Protein AF-A0AAV0HLD2-F1 (afdb_monomer_lite)

InterPro domains:
  IPR000114 Large ribosomal subunit protein uL16, bacteria [PR00060] (5-34)
  IPR000114 Large ribosomal subunit protein uL16, bacteria [PR00060] (35-56)
  IPR000114 Large ribosomal subunit protein uL16, bacteria [PTHR12220] (1-56)
  IPR016180 Large ribosomal subunit protein uL16 domain [cd01433] (6-56)
  IPR020798 Large ribosomal subunit protein uL16, conserved site [PS00586] (6-17)
  IPR036920 Large ribosomal subunit protein uL16 superfamily [G3DSA:3.90.1170.10] (1-56)
  IPR036920 Large ribosomal subunit protein uL16 superfamily [SSF54686] (2-55)
  IPR047873 Large ribosomal subunit protein uL16 [PF00252] (2-54)

Radius of gyration: 17.89 Å; chains: 1; bounding box: 45×23×41 Å

pLDDT: mean 87.54, std 7.29, range [57.66, 95.88]

Foldseek 3Di:
DCVVCVNAWDKDFPDDQPAFDDDDDPPDDPDPDDDDGDDTHDDDDPPDDGMDTDHD

Organism: NCBI:txid586396

Sequence (56 aa):
MARNARRGGKIWVRIFPAKPNNLRPTETCMGLGKRSPEYWVHVVKPSRILYEMGKV

Secondary structure (DSSP, 8-state):
-TTTTTT-SEEEE-----EEE----TTPPS-S-PPPP-EEE-PPPTT---EEEE--

Structure (mmCIF, N/CA/C/O backbone):
data_AF-A0AAV0HLD2-F1
#
_entry.id   AF-A0AAV0HLD2-F1
#
loop_
_atom_site.group_PDB
_atom_site.id
_atom_site.type_symbol
_atom_site.label_atom_id
_atom_site.label_alt_id
_atom_site.label_comp_id
_atom_site.label_asym_id
_atom_site.label_entity_id
_atom_site.label_seq_id
_atom_site.pdbx_PDB_ins_code
_atom_site.Cartn_x
_atom_site.Cartn_y
_atom_site.Cartn_z
_atom_site.occupancy
_atom_site.B_iso_or_equiv
_atom_site.auth_seq_id
_atom_site.auth_comp_id
_atom_site.auth_asym_id
_atom_site.auth_atom_id
_atom_site.pdbx_PDB_model_num
ATOM 1 N N . MET A 1 1 ? -1.874 -6.511 12.081 1.00 73.31 1 MET A N 1
ATOM 2 C CA . MET A 1 1 ? -3.217 -6.012 12.466 1.00 73.31 1 MET A CA 1
ATOM 3 C C . MET A 1 1 ? -4.186 -7.149 12.795 1.00 73.31 1 MET A C 1
ATOM 5 O O . MET A 1 1 ? -4.624 -7.221 13.933 1.00 73.31 1 MET A O 1
ATOM 9 N N . ALA A 1 2 ? -4.453 -8.083 11.871 1.00 82.75 2 ALA A N 1
ATOM 10 C CA . ALA A 1 2 ? -5.421 -9.171 12.084 1.00 82.75 2 ALA A CA 1
ATOM 11 C C . ALA A 1 2 ? -5.127 -10.077 13.302 1.00 82.75 2 ALA A C 1
ATOM 13 O O . ALA A 1 2 ? -6.037 -10.384 14.068 1.00 82.75 2 ALA A O 1
ATOM 14 N N . ARG A 1 3 ? -3.856 -10.451 13.534 1.00 86.25 3 ARG A N 1
ATOM 15 C CA . ARG A 1 3 ? -3.452 -11.249 14.712 1.00 86.25 3 ARG A CA 1
ATOM 16 C C . ARG A 1 3 ? -3.736 -10.523 16.034 1.00 86.25 3 ARG A C 1
ATOM 18 O O . ARG A 1 3 ? -4.282 -11.123 16.953 1.00 86.25 3 ARG A O 1
ATOM 25 N N . ASN A 1 4 ? -3.417 -9.231 16.107 1.00 86.31 4 ASN A N 1
ATOM 26 C CA . ASN A 1 4 ? -3.586 -8.422 17.321 1.00 86.31 4 ASN A CA 1
ATOM 27 C C . ASN A 1 4 ? -5.061 -8.112 17.604 1.00 86.31 4 ASN A C 1
ATOM 29 O O . ASN A 1 4 ? -5.444 -7.994 18.760 1.00 86.31 4 ASN A O 1
ATOM 33 N N . ALA A 1 5 ? -5.895 -8.049 16.561 1.00 82.50 5 ALA A N 1
ATOM 34 C CA . ALA A 1 5 ? -7.336 -7.867 16.696 1.00 82.50 5 ALA A CA 1
ATOM 35 C C . ALA A 1 5 ? -8.049 -9.093 17.303 1.00 82.50 5 ALA A C 1
ATOM 37 O O . ALA A 1 5 ? -9.228 -8.999 17.618 1.00 82.50 5 ALA A O 1
ATOM 38 N N . ARG A 1 6 ? -7.369 -10.245 17.481 1.00 82.38 6 ARG A N 1
ATOM 39 C CA . ARG A 1 6 ? -7.930 -11.479 18.078 1.00 82.38 6 ARG A CA 1
ATOM 40 C C . ARG A 1 6 ? -9.277 -11.905 17.459 1.00 82.38 6 ARG A C 1
ATOM 42 O O . ARG A 1 6 ? -10.150 -12.400 18.162 1.00 82.38 6 ARG A O 1
ATOM 49 N N . ARG A 1 7 ? -9.440 -11.722 16.139 1.00 78.00 7 ARG A N 1
ATOM 50 C CA . ARG A 1 7 ? -10.699 -11.926 15.375 1.00 78.00 7 ARG A CA 1
ATOM 51 C C . ARG A 1 7 ? -11.852 -10.967 15.730 1.00 78.00 7 ARG A C 1
ATOM 53 O O . ARG A 1 7 ? -12.961 -11.157 15.248 1.00 78.00 7 ARG A O 1
ATOM 60 N N . GLY A 1 8 ? -11.606 -9.936 16.532 1.00 79.06 8 GLY A N 1
ATOM 61 C CA . GLY A 1 8 ? -12.561 -8.870 16.814 1.00 79.06 8 GLY A CA 1
ATOM 62 C C . GLY A 1 8 ? -12.560 -7.791 15.730 1.00 79.06 8 GLY A C 1
ATOM 63 O O . GLY A 1 8 ? -11.508 -7.259 15.375 1.00 79.06 8 GLY A O 1
ATOM 64 N N . GLY A 1 9 ? -13.752 -7.434 15.248 1.00 85.06 9 GLY A N 1
ATOM 65 C CA . GLY A 1 9 ? -13.963 -6.348 14.286 1.00 85.06 9 GLY A CA 1
ATOM 66 C C . GLY A 1 9 ? -13.683 -6.722 12.826 1.00 85.06 9 GLY A C 1
ATOM 67 O O . GLY A 1 9 ? -13.133 -7.779 12.514 1.00 85.06 9 GLY A O 1
ATOM 68 N N . LYS A 1 10 ? -14.079 -5.829 11.914 1.00 87.38 10 LYS A N 1
ATOM 69 C CA . LYS A 1 10 ? -13.880 -5.966 10.468 1.00 87.38 10 LYS A CA 1
ATOM 70 C C . LYS A 1 10 ? -12.754 -5.042 10.014 1.00 87.38 10 LYS A C 1
ATOM 72 O O . LYS A 1 10 ? -12.772 -3.845 10.300 1.00 87.38 10 LYS A O 1
ATOM 77 N N . ILE A 1 11 ? -11.780 -5.607 9.302 1.00 90.19 11 ILE A N 1
ATOM 78 C CA . ILE A 1 11 ? -10.665 -4.868 8.699 1.00 90.19 11 ILE A CA 1
ATOM 79 C C . ILE A 1 11 ? -10.952 -4.713 7.210 1.00 90.19 11 ILE A C 1
ATOM 81 O O . ILE A 1 11 ? -11.236 -5.698 6.528 1.00 90.19 11 ILE A O 1
ATOM 85 N N . TRP A 1 12 ? -10.851 -3.489 6.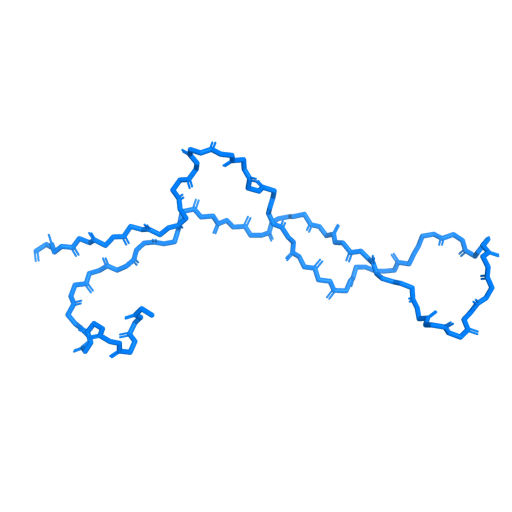709 1.00 91.31 12 TRP A N 1
ATOM 86 C CA . TRP A 1 12 ? -11.002 -3.172 5.297 1.00 91.31 12 TRP A CA 1
ATOM 87 C C . TRP A 1 12 ? -9.654 -2.778 4.713 1.00 91.31 12 TRP A C 1
ATOM 89 O O . TRP A 1 12 ? -8.950 -1.930 5.262 1.00 91.31 12 TRP A O 1
ATOM 99 N N . VAL A 1 13 ? -9.306 -3.380 3.579 1.00 93.50 13 VAL A N 1
ATOM 100 C CA . VAL A 1 13 ? -8.140 -2.992 2.785 1.00 93.50 13 VAL A CA 1
ATOM 101 C C . VAL A 1 13 ? -8.623 -2.030 1.705 1.00 93.50 13 VAL A C 1
ATOM 103 O O . VAL A 1 13 ? -9.471 -2.391 0.894 1.00 93.50 13 VAL A O 1
ATOM 106 N N . ARG A 1 14 ? -8.128 -0.789 1.714 1.00 93.12 14 ARG A N 1
ATOM 107 C CA . ARG A 1 14 ? -8.594 0.284 0.811 1.00 93.12 14 ARG A CA 1
ATOM 108 C C . ARG A 1 14 ? -7.780 0.395 -0.477 1.00 93.12 14 ARG A C 1
ATOM 110 O O . ARG A 1 14 ? -8.122 1.179 -1.359 1.00 93.12 14 ARG A O 1
ATOM 117 N N . ILE A 1 15 ? -6.698 -0.370 -0.582 1.00 94.31 15 ILE A N 1
ATOM 118 C CA . ILE A 1 15 ? -5.776 -0.357 -1.717 1.00 94.31 15 ILE A CA 1
ATOM 119 C C . ILE A 1 15 ? -5.696 -1.732 -2.379 1.00 94.31 15 ILE A C 1
ATOM 121 O O . ILE A 1 15 ? -5.716 -2.757 -1.703 1.00 94.31 15 ILE A O 1
ATOM 125 N N . PHE A 1 16 ? -5.553 -1.744 -3.703 1.00 93.62 16 PHE A N 1
ATOM 126 C CA . PHE A 1 16 ? -5.311 -2.955 -4.483 1.00 93.62 16 PHE A CA 1
ATOM 127 C C . PHE A 1 16 ? -4.072 -2.759 -5.372 1.00 93.62 16 PHE A C 1
ATOM 129 O O . PHE A 1 16 ? -4.000 -1.759 -6.093 1.00 93.62 16 PHE A O 1
ATOM 136 N N . PRO A 1 17 ? -3.071 -3.653 -5.325 1.00 94.19 17 PRO A N 1
ATOM 137 C CA . PRO A 1 17 ? -1.863 -3.522 -6.132 1.00 94.19 17 PRO A CA 1
ATOM 138 C C . PRO A 1 17 ? -2.137 -3.901 -7.596 1.00 94.19 17 PRO A C 1
ATOM 140 O O . PRO A 1 17 ? -2.079 -5.065 -7.969 1.00 94.19 17 PRO A O 1
ATOM 143 N N . ALA A 1 18 ? -2.425 -2.899 -8.430 1.00 93.50 18 ALA A N 1
ATOM 144 C CA . ALA A 1 18 ? -2.749 -3.078 -9.851 1.00 93.50 18 ALA A CA 1
ATOM 145 C C . ALA A 1 18 ? -1.599 -2.741 -10.814 1.00 93.50 18 ALA A C 1
ATOM 147 O O . ALA A 1 18 ? -1.710 -2.991 -12.010 1.00 93.50 18 ALA A O 1
ATOM 148 N N . LYS A 1 19 ? -0.497 -2.147 -10.339 1.00 93.38 19 LYS A N 1
ATOM 149 C CA . LYS A 1 19 ? 0.618 -1.757 -11.210 1.00 93.38 19 LYS A CA 1
ATOM 150 C C . LYS A 1 19 ? 1.716 -2.828 -11.183 1.00 93.38 19 LYS A C 1
ATOM 152 O O . LYS A 1 19 ? 2.286 -3.039 -10.114 1.00 93.38 19 LYS A O 1
ATOM 157 N N . PRO A 1 20 ? 2.078 -3.449 -12.318 1.00 93.81 20 PRO A N 1
ATOM 158 C CA . PRO A 1 20 ? 3.210 -4.365 -12.375 1.00 93.81 20 PRO A CA 1
ATOM 159 C C . PRO A 1 20 ? 4.537 -3.596 -12.338 1.00 93.81 20 PRO A C 1
ATOM 161 O O . PRO A 1 20 ? 4.693 -2.579 -13.022 1.00 93.81 20 PRO A O 1
ATOM 164 N N . ASN A 1 21 ? 5.504 -4.096 -11.570 1.00 92.56 21 ASN A N 1
ATOM 165 C CA . ASN A 1 21 ? 6.879 -3.609 -11.547 1.00 92.56 21 ASN A CA 1
ATOM 166 C C . ASN A 1 21 ? 7.861 -4.739 -11.869 1.00 92.56 21 ASN A C 1
ATOM 168 O O . ASN A 1 21 ? 7.614 -5.904 -11.553 1.00 92.56 21 ASN A O 1
ATOM 172 N N . ASN A 1 22 ? 8.972 -4.393 -12.511 1.00 89.62 22 ASN A N 1
ATOM 173 C CA . ASN A 1 22 ? 10.008 -5.342 -12.893 1.00 89.62 22 ASN A CA 1
ATOM 174 C C . ASN A 1 22 ? 11.329 -5.029 -12.185 1.00 89.62 22 ASN A C 1
ATOM 176 O O . ASN A 1 22 ? 11.630 -3.872 -11.889 1.00 89.62 22 ASN A O 1
ATOM 180 N N . LEU A 1 23 ? 12.113 -6.071 -11.919 1.00 86.88 23 LEU A N 1
ATOM 181 C CA . LEU A 1 23 ? 13.476 -5.953 -11.422 1.00 86.88 23 LEU A CA 1
ATOM 182 C C . LEU A 1 23 ? 14.434 -6.534 -12.456 1.00 86.88 23 LEU A C 1
ATOM 184 O O . LEU A 1 23 ? 14.069 -7.275 -13.374 1.00 86.88 23 LEU A O 1
ATOM 188 N N . ARG A 1 24 ? 15.691 -6.145 -12.315 1.00 82.12 24 ARG A N 1
ATOM 189 C CA . ARG A 1 24 ? 16.786 -6.677 -13.095 1.00 82.12 24 ARG A CA 1
ATOM 190 C C . ARG A 1 24 ? 17.704 -7.474 -12.170 1.00 82.12 24 ARG A C 1
ATOM 192 O O . ARG A 1 24 ? 18.086 -6.933 -11.135 1.00 82.12 24 ARG A O 1
ATOM 199 N N . PRO A 1 25 ? 18.086 -8.708 -12.535 1.00 81.31 25 PRO A N 1
ATOM 200 C CA . PRO A 1 25 ? 19.067 -9.465 -11.771 1.00 81.31 25 PRO A CA 1
ATOM 201 C C . PRO A 1 25 ? 20.417 -8.746 -11.732 1.00 81.31 25 PRO A C 1
ATOM 203 O O . PRO A 1 25 ? 20.836 -8.159 -12.737 1.00 81.31 25 PRO A O 1
ATOM 206 N N . THR A 1 26 ? 21.103 -8.851 -10.595 1.00 83.00 26 THR A N 1
ATOM 207 C CA . THR A 1 26 ? 22.355 -8.144 -10.280 1.00 83.00 26 THR A CA 1
ATOM 208 C C . THR A 1 26 ? 23.494 -8.421 -11.272 1.00 83.00 26 THR A C 1
ATOM 210 O O . THR A 1 26 ? 24.349 -7.567 -11.468 1.00 83.00 26 THR A O 1
ATOM 213 N N . GLU A 1 27 ? 23.484 -9.565 -11.956 1.00 84.19 27 GLU A N 1
ATOM 214 C CA . GLU A 1 27 ? 24.620 -10.065 -12.753 1.00 84.19 27 GLU A CA 1
ATOM 215 C C . GLU A 1 27 ? 24.513 -9.801 -14.264 1.00 84.19 27 GLU A C 1
ATOM 217 O O . GLU A 1 27 ? 25.324 -10.283 -15.048 1.00 84.19 27 GLU A O 1
ATOM 222 N N . THR A 1 28 ? 23.498 -9.064 -14.720 1.00 83.12 28 THR A N 1
ATOM 223 C CA . THR A 1 28 ? 23.326 -8.808 -16.162 1.00 83.12 28 THR A CA 1
ATOM 224 C C . THR A 1 28 ? 23.973 -7.485 -16.593 1.00 83.12 28 THR A C 1
ATOM 226 O O . THR A 1 28 ? 24.200 -6.607 -15.757 1.00 83.12 28 THR A O 1
ATOM 229 N N . CYS A 1 29 ? 24.168 -7.266 -17.908 1.00 82.88 29 CYS A N 1
ATOM 230 C CA . CYS 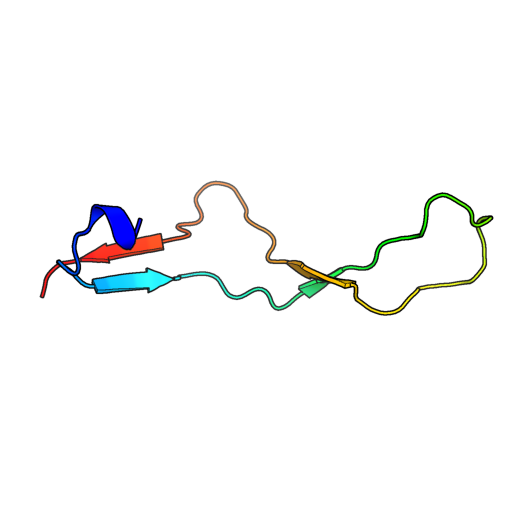A 1 29 ? 24.516 -5.964 -18.536 1.00 82.88 29 CYS A CA 1
ATOM 231 C C . CYS A 1 29 ? 23.288 -5.234 -19.133 1.00 82.88 29 CYS A C 1
ATOM 233 O O . CYS A 1 29 ? 22.243 -5.860 -19.364 1.00 82.88 29 CYS A O 1
ATOM 235 N N . MET A 1 30 ? 23.331 -3.896 -19.203 1.00 88.62 30 MET A N 1
ATOM 236 C CA . MET A 1 30 ? 22.179 -3.067 -19.612 1.00 88.62 30 MET A CA 1
ATOM 237 C C . MET A 1 30 ? 21.847 -3.285 -21.099 1.00 88.62 30 MET A C 1
ATOM 239 O O . MET A 1 30 ? 22.710 -3.701 -21.863 1.00 88.62 30 MET A O 1
ATOM 243 N N . GLY A 1 31 ? 20.612 -2.977 -21.520 1.00 85.38 31 GLY A N 1
ATOM 244 C CA . GLY A 1 31 ? 20.247 -2.907 -22.948 1.00 85.38 31 GLY A CA 1
ATOM 245 C C . GLY A 1 31 ? 19.381 -4.045 -23.502 1.00 85.38 31 GLY A C 1
ATOM 246 O O . GLY A 1 31 ? 18.976 -3.980 -24.654 1.00 85.38 31 GLY A O 1
ATOM 247 N N . LEU A 1 32 ? 19.012 -5.045 -22.693 1.00 79.62 32 LEU A N 1
ATOM 248 C CA . LEU A 1 32 ? 18.205 -6.204 -23.130 1.00 79.62 32 LEU A CA 1
ATOM 249 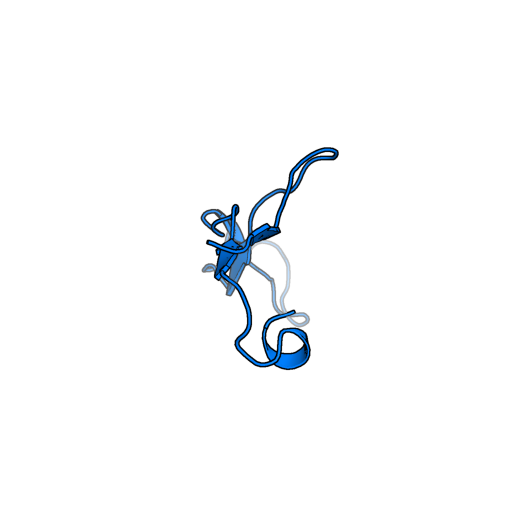C C . LEU A 1 32 ? 16.676 -5.972 -23.115 1.00 79.62 32 LEU A C 1
ATOM 251 O O . LEU A 1 32 ? 15.899 -6.923 -23.107 1.00 79.62 32 LEU A O 1
ATOM 255 N N . GLY A 1 33 ? 16.228 -4.715 -23.081 1.00 84.69 33 GLY A N 1
ATOM 256 C CA . GLY A 1 33 ? 14.804 -4.371 -23.034 1.00 84.69 33 GLY A CA 1
ATOM 257 C C . GLY A 1 33 ? 14.130 -4.610 -21.674 1.00 84.69 33 GLY A C 1
ATOM 258 O O . GLY A 1 33 ? 14.774 -4.818 -20.643 1.00 84.69 33 GLY A O 1
ATOM 259 N N . LYS A 1 34 ? 12.795 -4.507 -21.659 1.00 82.75 34 LYS A N 1
ATOM 260 C CA . LYS A 1 34 ? 11.977 -4.570 -20.441 1.00 82.75 34 LYS A CA 1
ATOM 261 C C . LYS A 1 34 ? 11.637 -6.025 -20.092 1.00 82.75 34 LYS A C 1
ATOM 263 O O . LYS A 1 34 ? 11.055 -6.729 -20.906 1.00 82.75 34 LYS A O 1
ATOM 268 N N . ARG A 1 35 ? 11.968 -6.459 -18.871 1.00 82.06 35 ARG A N 1
ATOM 269 C CA . ARG A 1 35 ? 11.646 -7.806 -18.358 1.00 82.06 35 ARG A CA 1
ATOM 270 C C . ARG A 1 35 ? 10.190 -7.948 -17.907 1.00 82.06 35 ARG A C 1
ATOM 272 O O . ARG A 1 35 ? 9.511 -6.940 -17.679 1.00 82.06 35 ARG A O 1
ATOM 279 N N . SER A 1 36 ? 9.770 -9.203 -17.729 1.00 87.88 36 SER A N 1
ATOM 280 C CA . SER A 1 36 ? 8.492 -9.603 -17.133 1.00 87.88 36 SER A CA 1
ATOM 281 C C . SER A 1 36 ? 8.279 -8.997 -15.733 1.00 87.88 36 SER A C 1
ATOM 283 O O . SER A 1 36 ? 9.257 -8.749 -15.024 1.00 87.88 36 SER A O 1
ATOM 285 N N . PRO A 1 37 ? 7.023 -8.748 -15.318 1.00 89.06 37 PRO A N 1
ATOM 286 C CA . PRO A 1 37 ? 6.713 -8.276 -13.969 1.00 89.06 37 PRO A CA 1
ATOM 287 C C . PRO A 1 37 ? 7.127 -9.282 -12.890 1.00 89.06 37 PRO A C 1
ATOM 289 O O . PRO A 1 37 ? 6.816 -10.463 -13.013 1.00 89.06 37 PRO A O 1
ATOM 292 N N . GLU A 1 38 ? 7.755 -8.808 -11.815 1.00 89.62 38 GLU A N 1
ATOM 293 C CA . GLU A 1 38 ? 8.105 -9.639 -10.651 1.00 89.62 38 GLU A CA 1
ATOM 294 C C . GLU A 1 38 ? 7.160 -9.407 -9.472 1.00 89.62 38 GLU A C 1
ATOM 296 O O . GLU A 1 38 ? 6.804 -10.345 -8.762 1.00 89.62 38 GLU A O 1
ATOM 301 N N . TYR A 1 39 ? 6.721 -8.165 -9.260 1.00 92.56 39 TYR A N 1
ATOM 302 C CA . TYR A 1 39 ? 5.816 -7.826 -8.167 1.00 92.56 39 TYR A CA 1
ATOM 303 C C . TYR A 1 39 ? 4.849 -6.708 -8.551 1.00 92.56 39 TYR A C 1
ATOM 305 O O . TYR A 1 39 ? 5.088 -5.920 -9.467 1.00 92.56 39 TYR A O 1
ATOM 313 N N . TRP A 1 40 ? 3.732 -6.650 -7.829 1.00 93.06 40 TRP A N 1
ATOM 314 C CA . TRP A 1 40 ? 2.666 -5.678 -8.044 1.00 93.06 40 TRP A CA 1
ATOM 315 C C . TRP A 1 40 ? 2.681 -4.631 -6.943 1.00 93.06 40 TRP A C 1
ATOM 317 O O . TRP A 1 40 ? 2.825 -4.943 -5.762 1.00 93.06 40 TRP A O 1
ATOM 327 N N . VAL A 1 41 ? 2.519 -3.373 -7.332 1.00 93.88 41 VAL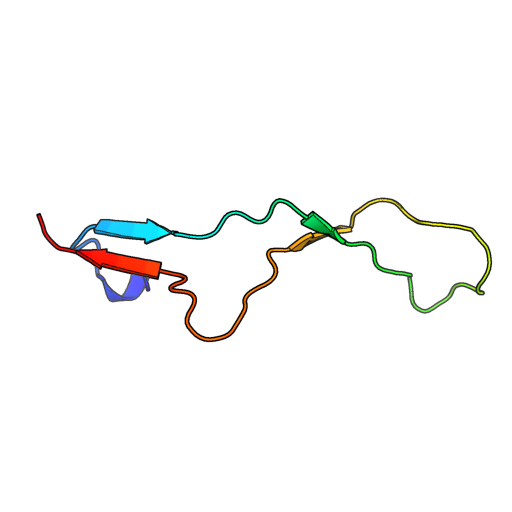 A N 1
ATOM 328 C CA . VAL A 1 41 ? 2.578 -2.227 -6.429 1.00 93.88 41 VAL A CA 1
ATOM 329 C C . VAL A 1 41 ? 1.343 -1.350 -6.580 1.00 93.88 41 VAL A C 1
ATOM 331 O O . VAL A 1 41 ? 0.678 -1.324 -7.617 1.00 93.88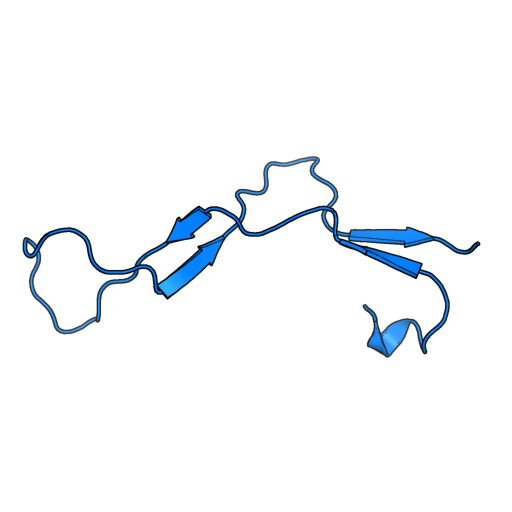 41 VAL A O 1
ATOM 334 N N . HIS A 1 42 ? 1.053 -0.583 -5.533 1.00 95.06 42 HIS A N 1
ATOM 335 C CA . HIS A 1 42 ? 0.147 0.556 -5.592 1.00 95.06 42 HIS A CA 1
ATOM 336 C C . HIS A 1 42 ? 0.919 1.805 -5.166 1.00 95.06 42 HIS A C 1
ATOM 338 O O . HIS A 1 42 ? 1.627 1.790 -4.162 1.00 95.06 42 HIS A O 1
ATOM 344 N N . VAL A 1 43 ? 0.783 2.899 -5.915 1.00 93.50 43 VAL A N 1
ATOM 345 C CA . VAL A 1 43 ? 1.440 4.165 -5.567 1.00 93.50 43 VAL A CA 1
ATOM 346 C C . VAL A 1 43 ? 0.643 4.840 -4.455 1.00 93.50 43 VAL A C 1
ATOM 348 O O . VAL A 1 43 ? -0.519 5.197 -4.644 1.00 93.50 43 VAL A O 1
ATOM 351 N N . VAL A 1 44 ? 1.252 5.002 -3.282 1.00 95.19 44 VAL A N 1
ATOM 352 C CA . VAL A 1 44 ? 0.628 5.662 -2.130 1.00 95.19 44 VAL A CA 1
ATOM 353 C C . VAL A 1 44 ? 1.118 7.105 -2.062 1.00 95.19 44 VAL A C 1
ATOM 355 O O . VAL A 1 44 ? 2.317 7.353 -1.990 1.00 95.19 44 VAL A O 1
ATOM 358 N N . LYS A 1 45 ? 0.184 8.059 -2.099 1.00 94.81 45 LYS A N 1
ATOM 359 C CA . LYS A 1 45 ? 0.455 9.484 -1.863 1.00 94.81 45 LYS A CA 1
ATOM 360 C C . LYS A 1 45 ? 0.154 9.837 -0.399 1.00 94.81 45 LYS A C 1
ATOM 362 O O . LYS A 1 45 ? -0.643 9.125 0.223 1.00 94.81 45 LYS A O 1
ATOM 367 N N . PRO A 1 46 ? 0.738 10.923 0.143 1.00 95.88 46 PRO A N 1
ATOM 368 C CA . PRO A 1 46 ? 0.342 11.448 1.447 1.00 95.88 46 PRO A CA 1
ATOM 369 C C . PRO A 1 46 ? -1.182 11.616 1.542 1.00 95.88 46 PRO A C 1
ATOM 371 O O . PRO A 1 46 ? -1.846 11.877 0.537 1.00 95.88 46 PRO A O 1
ATOM 374 N N . SER A 1 47 ? -1.728 11.425 2.743 1.00 94.50 47 SER A N 1
ATOM 375 C CA . SER A 1 47 ? -3.172 11.492 3.041 1.00 94.50 47 SER A CA 1
ATOM 376 C C . SER A 1 47 ? -4.036 10.344 2.492 1.00 94.50 47 SER A C 1
ATOM 378 O O . SER A 1 47 ? -5.263 10.429 2.514 1.00 94.50 47 SER A O 1
ATOM 380 N N . ARG A 1 48 ? -3.440 9.239 2.022 1.00 93.69 48 ARG A N 1
ATOM 381 C CA . ARG A 1 48 ? -4.182 8.036 1.605 1.00 93.69 48 ARG A CA 1
ATOM 382 C C . ARG A 1 48 ? -4.336 7.052 2.771 1.00 93.69 48 ARG A C 1
ATOM 384 O O . ARG A 1 48 ? -3.344 6.591 3.330 1.00 93.69 48 ARG A O 1
ATOM 391 N N . ILE A 1 49 ? -5.572 6.672 3.089 1.00 93.62 49 ILE A N 1
ATOM 392 C CA . ILE A 1 49 ? -5.865 5.624 4.079 1.00 93.62 49 ILE A CA 1
ATOM 393 C C . ILE A 1 49 ? -5.653 4.248 3.433 1.00 93.62 49 ILE A C 1
ATOM 395 O O . ILE A 1 49 ? -6.207 3.967 2.370 1.00 93.62 49 ILE A O 1
ATOM 399 N N . LEU A 1 50 ? -4.837 3.396 4.061 1.00 94.25 50 LEU A N 1
ATOM 400 C CA . LEU A 1 50 ? -4.499 2.057 3.549 1.00 94.25 50 LEU A CA 1
ATOM 401 C C . LEU A 1 50 ? -5.406 0.968 4.120 1.00 94.25 50 LEU A C 1
ATOM 403 O O . LEU A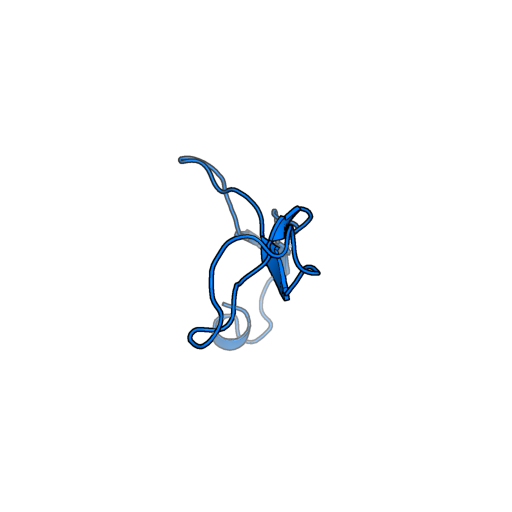 1 50 ? -5.851 0.073 3.399 1.00 94.25 50 LEU A O 1
ATOM 407 N N . TYR A 1 51 ? -5.685 1.072 5.415 1.00 92.88 51 TYR A N 1
ATOM 408 C CA . TYR A 1 51 ? -6.501 0.130 6.158 1.00 92.88 51 TYR A CA 1
ATOM 409 C C . TYR A 1 51 ? -7.481 0.897 7.027 1.00 92.88 51 TYR A C 1
ATOM 411 O O . TYR A 1 51 ? -7.119 1.890 7.654 1.00 92.88 51 TYR A O 1
ATOM 419 N N . GLU A 1 52 ? -8.704 0.397 7.086 1.00 91.50 52 GLU A N 1
ATOM 420 C CA . GLU A 1 52 ? -9.723 0.858 8.019 1.00 91.50 52 GLU A CA 1
ATOM 421 C C . GLU A 1 52 ? -10.114 -0.306 8.927 1.00 91.50 52 GLU A C 1
ATOM 423 O O . GLU A 1 52 ? -10.038 -1.477 8.544 1.00 91.50 52 GLU A O 1
ATOM 428 N N . MET A 1 53 ? -10.529 0.010 10.148 1.00 88.56 53 MET A N 1
ATOM 429 C CA . MET A 1 53 ? -11.039 -0.965 11.101 1.00 88.56 53 MET A CA 1
ATOM 430 C C . MET A 1 53 ? -12.318 -0.410 11.714 1.00 88.56 53 MET A C 1
ATOM 432 O O . MET A 1 53 ? -12.341 0.727 12.174 1.00 88.56 53 MET A O 1
ATOM 436 N N . GLY A 1 54 ? -13.371 -1.221 11.715 1.00 85.38 54 GLY A N 1
ATOM 437 C CA . GLY A 1 54 ? -14.655 -0.873 12.310 1.00 85.38 54 GLY A CA 1
ATOM 438 C C . GLY A 1 54 ? -15.267 -2.065 13.032 1.00 85.38 54 GLY A C 1
ATOM 439 O O . GLY A 1 54 ? -15.000 -3.223 12.693 1.00 85.38 54 GLY A O 1
ATOM 440 N N . LYS A 1 55 ? -16.094 -1.780 14.035 1.00 67.25 55 LYS A N 1
ATOM 441 C CA . LYS A 1 55 ? -17.059 -2.735 14.580 1.00 67.25 55 LYS A CA 1
ATOM 442 C C . LYS A 1 55 ? -18.413 -2.443 13.937 1.00 67.25 55 LYS A C 1
ATOM 444 O O . LYS A 1 55 ? -18.811 -1.283 13.895 1.00 67.25 55 LYS A O 1
ATOM 449 N N . VAL A 1 56 ? -19.065 -3.486 13.431 1.00 57.66 56 VAL A N 1
ATOM 450 C CA . VAL A 1 56 ? -20.533 -3.529 13.382 1.00 57.66 56 VAL A CA 1
ATOM 451 C C . VAL A 1 56 ? -20.980 -4.072 14.729 1.00 57.66 56 VAL A C 1
ATOM 453 O O . VAL A 1 56 ? -20.273 -4.987 15.220 1.00 57.66 56 VAL A O 1
#